Protein AF-A0A2A2WNI8-F1 (afdb_monomer_lite)

Sequence (64 aa):
MTDRRVEDGGPRDSARIDSARTASARIDEVFGEVLPRTTSDEVRDRDGRLGDDWWREQRPPHHG

pLDDT: mean 74.87, std 12.28, range [43.97, 90.69]

Structure (mmCIF, N/CA/C/O backbone):
data_AF-A0A2A2WNI8-F1
#
_entry.id   AF-A0A2A2WNI8-F1
#
loop_
_atom_site.group_PDB
_atom_site.id
_atom_site.type_symbol
_atom_site.label_atom_id
_atom_site.label_alt_id
_atom_site.label_comp_id
_atom_site.label_asym_id
_atom_site.label_entity_id
_atom_site.label_seq_id
_atom_site.pdbx_PDB_ins_code
_atom_site.Cartn_x
_atom_site.Cartn_y
_atom_site.Cartn_z
_atom_site.occupancy
_atom_site.B_iso_or_equiv
_atom_site.auth_seq_id
_atom_site.auth_comp_id
_atom_site.auth_asym_id
_atom_site.auth_atom_id
_atom_site.pdbx_PDB_model_num
ATOM 1 N N . MET A 1 1 ? 26.642 32.637 23.662 1.00 43.97 1 MET A N 1
ATOM 2 C CA . MET A 1 1 ? 25.633 33.294 22.807 1.00 43.97 1 MET A CA 1
ATOM 3 C C . MET A 1 1 ? 25.507 32.453 21.542 1.00 43.97 1 MET A C 1
ATOM 5 O O . MET A 1 1 ? 26.220 32.691 20.582 1.00 43.97 1 MET A O 1
ATOM 9 N N . THR A 1 2 ? 24.752 31.353 21.599 1.00 51.94 2 THR A N 1
ATOM 10 C CA . THR A 1 2 ? 24.586 30.440 20.457 1.00 51.94 2 THR A CA 1
ATOM 11 C C . THR A 1 2 ? 23.393 30.906 19.639 1.00 51.94 2 THR A C 1
ATOM 13 O O . THR A 1 2 ? 22.255 30.684 20.048 1.00 51.94 2 THR A O 1
ATOM 16 N N . ASP A 1 3 ? 23.650 31.551 18.509 1.00 46.09 3 ASP A N 1
ATOM 17 C CA . ASP A 1 3 ? 22.628 31.719 17.484 1.00 46.09 3 ASP A CA 1
ATOM 18 C C . ASP A 1 3 ? 22.524 30.391 16.720 1.00 46.09 3 ASP A C 1
ATOM 20 O O . ASP A 1 3 ? 23.411 30.010 15.954 1.00 46.09 3 ASP A O 1
ATOM 24 N N . ARG A 1 4 ? 21.493 29.603 17.044 1.00 51.00 4 ARG A N 1
ATOM 25 C CA . ARG A 1 4 ? 21.137 28.389 16.308 1.00 51.00 4 ARG A CA 1
ATOM 26 C C . ARG A 1 4 ? 20.437 28.853 15.034 1.00 51.00 4 ARG A C 1
ATOM 28 O O . ARG A 1 4 ? 19.222 29.031 15.038 1.00 51.00 4 ARG A O 1
ATOM 35 N N . ARG A 1 5 ? 21.220 29.073 13.977 1.00 55.72 5 ARG A N 1
ATOM 36 C CA . ARG A 1 5 ? 20.723 29.392 12.638 1.00 55.72 5 ARG A CA 1
ATOM 37 C C . ARG A 1 5 ? 19.725 28.312 12.215 1.00 55.72 5 ARG A C 1
ATOM 39 O O . ARG A 1 5 ? 20.080 27.144 12.071 1.00 55.72 5 ARG A O 1
ATOM 46 N N . VAL A 1 6 ? 18.460 28.704 12.103 1.00 59.81 6 VAL A N 1
ATOM 47 C CA . VAL A 1 6 ? 17.434 27.923 11.415 1.00 59.81 6 VAL A CA 1
ATOM 48 C C . VAL A 1 6 ? 17.837 27.949 9.946 1.00 59.81 6 VAL A C 1
ATOM 50 O O . VAL A 1 6 ? 17.744 28.988 9.298 1.00 59.81 6 VAL A O 1
ATOM 53 N N . GLU A 1 7 ? 18.383 26.840 9.455 1.00 59.62 7 GLU A N 1
ATOM 54 C CA . GLU A 1 7 ? 18.569 26.641 8.022 1.00 59.62 7 GLU A CA 1
ATOM 55 C C . GLU A 1 7 ? 17.172 26.626 7.393 1.00 59.62 7 GLU A C 1
ATOM 57 O O . GLU A 1 7 ? 16.351 25.750 7.671 1.00 59.62 7 GLU A O 1
ATOM 62 N N . ASP A 1 8 ? 16.886 27.676 6.631 1.00 63.34 8 ASP A N 1
ATOM 63 C CA . ASP A 1 8 ? 15.628 27.899 5.935 1.00 63.34 8 ASP A CA 1
ATOM 64 C C . ASP A 1 8 ? 15.449 26.769 4.911 1.00 63.34 8 ASP A C 1
ATOM 66 O O . ASP A 1 8 ? 16.192 26.678 3.929 1.00 63.34 8 ASP A O 1
ATOM 70 N N . GLY A 1 9 ? 14.534 25.839 5.200 1.00 60.38 9 GLY A N 1
ATOM 71 C CA . GLY A 1 9 ? 14.260 24.679 4.357 1.00 60.38 9 GLY A CA 1
ATOM 72 C C . GLY A 1 9 ? 13.895 25.150 2.957 1.00 60.38 9 GLY A C 1
ATOM 73 O O . GLY A 1 9 ? 12.839 25.743 2.744 1.00 60.38 9 GLY A O 1
ATOM 74 N N . GLY A 1 10 ? 14.796 24.927 2.002 1.00 73.75 10 GLY A N 1
ATOM 75 C CA . GLY A 1 10 ? 14.646 25.474 0.663 1.00 73.75 10 GLY A CA 1
ATOM 76 C C . GLY A 1 10 ? 13.389 24.938 -0.039 1.00 73.75 10 GLY A C 1
ATOM 77 O O . GLY A 1 10 ? 12.839 23.911 0.359 1.00 73.75 10 GLY A O 1
ATOM 78 N N . PRO A 1 11 ? 12.977 25.539 -1.171 1.00 70.62 11 PRO A N 1
ATOM 79 C CA . PRO A 1 11 ? 11.769 25.159 -1.925 1.00 70.62 11 PRO A CA 1
ATOM 80 C C . PRO A 1 11 ? 11.666 23.667 -2.304 1.00 70.62 11 PRO A C 1
ATOM 82 O O . PRO A 1 11 ? 10.620 23.170 -2.707 1.00 70.62 11 PRO A O 1
ATOM 85 N N . ARG A 1 12 ? 12.790 22.949 -2.235 1.00 73.44 12 ARG A N 1
ATOM 86 C CA . ARG A 1 12 ? 12.917 21.521 -2.527 1.00 73.44 12 ARG A CA 1
ATOM 87 C C . ARG A 1 12 ? 12.468 20.654 -1.351 1.00 73.44 12 ARG A C 1
ATOM 89 O O . ARG A 1 12 ? 11.944 19.568 -1.572 1.00 73.44 12 ARG A O 1
ATOM 96 N N . ASP A 1 13 ? 12.678 21.119 -0.124 1.00 82.19 13 ASP A N 1
ATOM 97 C CA . ASP A 1 13 ? 12.308 20.394 1.090 1.00 82.19 13 ASP A CA 1
ATOM 98 C C . ASP A 1 13 ? 10.804 20.492 1.336 1.00 82.19 13 ASP A C 1
ATOM 100 O O . ASP A 1 13 ? 10.169 19.476 1.613 1.00 82.19 13 ASP A O 1
ATOM 104 N N . SER A 1 14 ? 10.209 21.667 1.108 1.00 77.50 14 SER A N 1
ATOM 105 C CA . SER A 1 14 ? 8.752 21.840 1.126 1.00 77.50 14 SER A CA 1
ATOM 106 C C . SER A 1 14 ? 8.057 20.939 0.101 1.00 77.50 14 SER A C 1
ATOM 108 O O . SER A 1 14 ? 7.153 20.191 0.465 1.00 77.50 14 SER A O 1
ATOM 110 N N . ALA A 1 15 ? 8.551 20.890 -1.142 1.00 79.50 15 ALA A N 1
ATOM 111 C CA . ALA A 1 15 ? 8.006 20.005 -2.175 1.00 79.50 15 ALA A CA 1
ATOM 112 C C . ALA A 1 15 ? 8.083 18.510 -1.801 1.00 79.50 15 ALA A C 1
ATOM 114 O O . ALA A 1 15 ? 7.166 17.742 -2.109 1.00 79.50 15 ALA A O 1
ATOM 115 N N . ARG A 1 16 ? 9.155 18.072 -1.118 1.00 81.81 16 ARG A N 1
ATOM 116 C CA . ARG A 1 16 ? 9.255 16.693 -0.605 1.00 81.81 16 ARG A CA 1
ATOM 117 C C . ARG A 1 16 ? 8.265 16.429 0.523 1.00 81.81 16 ARG A C 1
ATOM 119 O O . ARG A 1 16 ? 7.661 15.361 0.538 1.00 81.81 16 ARG A O 1
ATOM 126 N N . ILE A 1 17 ? 8.081 17.382 1.435 1.00 87.00 17 ILE A N 1
ATOM 127 C CA . ILE A 1 17 ? 7.110 17.271 2.530 1.00 87.00 17 ILE A CA 1
ATOM 128 C C . ILE A 1 17 ? 5.685 17.177 1.969 1.00 87.00 17 ILE A C 1
ATOM 130 O O . ILE A 1 17 ? 4.925 16.305 2.384 1.00 87.00 17 ILE A O 1
ATOM 134 N N . ASP A 1 18 ? 5.336 18.005 0.985 1.00 85.44 18 ASP A N 1
ATOM 135 C CA . ASP A 1 18 ? 4.016 17.970 0.346 1.00 85.44 18 ASP A CA 1
ATOM 136 C C . ASP A 1 18 ? 3.788 16.673 -0.442 1.00 85.44 18 ASP A C 1
ATOM 138 O O . ASP A 1 18 ? 2.707 16.077 -0.374 1.00 85.44 18 ASP A O 1
ATOM 142 N N . SER A 1 19 ? 4.824 16.174 -1.124 1.00 83.62 19 SER A N 1
ATOM 143 C CA . SER A 1 19 ? 4.786 14.867 -1.793 1.00 83.62 19 SER A CA 1
ATOM 144 C C . SER A 1 19 ? 4.589 13.723 -0.796 1.00 83.62 19 SER A C 1
ATOM 146 O O . SER A 1 19 ? 3.786 12.828 -1.049 1.00 83.62 19 SER A O 1
ATOM 148 N N . ALA A 1 20 ? 5.270 13.764 0.354 1.00 84.38 20 ALA A N 1
ATOM 149 C CA . ALA A 1 20 ? 5.121 12.769 1.412 1.00 84.38 20 ALA A CA 1
ATOM 150 C C . ALA A 1 20 ? 3.713 12.797 2.027 1.00 84.38 20 ALA A C 1
ATOM 152 O O . ALA A 1 20 ? 3.096 11.746 2.161 1.00 84.38 20 ALA A O 1
ATOM 153 N N . ARG A 1 21 ? 3.155 13.985 2.310 1.00 85.81 21 ARG A N 1
ATOM 154 C CA . ARG A 1 21 ? 1.767 14.122 2.794 1.00 85.81 21 ARG A CA 1
ATOM 155 C C . ARG A 1 21 ? 0.749 13.589 1.791 1.00 85.81 21 ARG A C 1
ATOM 157 O O . ARG A 1 21 ? -0.186 12.897 2.177 1.00 85.81 21 ARG A O 1
ATOM 164 N N . THR A 1 22 ? 0.943 13.887 0.506 1.00 89.44 22 THR A N 1
ATOM 165 C CA . THR A 1 22 ? 0.065 13.392 -0.566 1.00 89.44 22 THR A CA 1
ATOM 166 C C . THR A 1 22 ? 0.157 11.872 -0.693 1.00 89.44 22 THR A C 1
ATOM 168 O O . THR A 1 22 ? -0.853 11.210 -0.917 1.00 89.44 22 THR A O 1
ATOM 171 N N . ALA A 1 23 ? 1.356 11.305 -0.538 1.00 85.75 23 ALA A N 1
ATOM 172 C CA . ALA A 1 23 ? 1.551 9.861 -0.526 1.00 85.75 23 ALA A CA 1
ATOM 173 C C . ALA A 1 23 ? 0.855 9.206 0.677 1.00 85.75 23 ALA A C 1
ATOM 175 O O . ALA A 1 23 ? 0.136 8.234 0.476 1.00 85.75 23 ALA A O 1
ATOM 176 N N . SER A 1 24 ? 0.992 9.764 1.886 1.00 84.31 24 SER A N 1
ATOM 177 C CA . SER A 1 24 ? 0.293 9.265 3.079 1.00 84.31 24 SER A CA 1
ATOM 178 C C . SER A 1 24 ? -1.225 9.294 2.911 1.00 84.31 24 SER A C 1
ATOM 180 O O . SER A 1 24 ? -1.858 8.268 3.104 1.00 84.31 24 SER A O 1
ATOM 182 N N . ALA A 1 25 ? -1.803 10.399 2.429 1.00 86.44 25 ALA A N 1
ATOM 183 C CA . ALA A 1 25 ? -3.252 10.496 2.226 1.00 86.44 25 ALA A CA 1
ATOM 184 C C . ALA A 1 25 ? -3.799 9.441 1.242 1.00 86.44 25 ALA A C 1
ATOM 186 O O . ALA A 1 25 ? -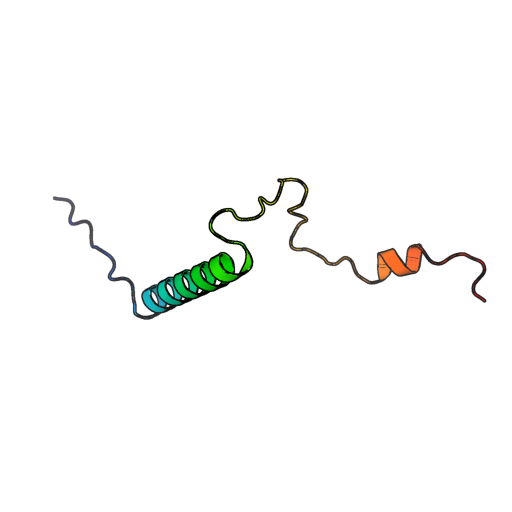4.873 8.888 1.459 1.00 86.44 25 ALA A O 1
ATOM 187 N N . ARG A 1 26 ? -3.051 9.132 0.172 1.00 88.50 26 ARG A N 1
ATOM 188 C CA . ARG A 1 26 ? -3.419 8.074 -0.789 1.00 88.50 26 ARG A CA 1
ATOM 189 C C . ARG A 1 26 ? -3.302 6.673 -0.195 1.00 88.50 26 ARG A C 1
ATOM 191 O O . ARG A 1 26 ? -4.075 5.794 -0.552 1.00 88.50 26 ARG A O 1
ATOM 198 N N . ILE A 1 27 ? -2.311 6.448 0.662 1.00 88.56 27 ILE A N 1
ATOM 199 C CA . ILE A 1 27 ? -2.144 5.172 1.362 1.00 88.56 27 ILE A CA 1
ATOM 200 C C . ILE A 1 27 ? -3.298 4.996 2.359 1.00 88.56 27 ILE A C 1
ATOM 202 O O . ILE A 1 27 ? -3.924 3.941 2.359 1.00 88.56 27 ILE A O 1
ATOM 206 N N . ASP A 1 28 ? -3.645 6.031 3.122 1.00 88.00 28 ASP A N 1
ATOM 207 C CA . ASP A 1 28 ? -4.750 5.996 4.086 1.00 88.00 28 ASP A CA 1
ATOM 208 C C . ASP A 1 28 ? -6.112 5.778 3.403 1.00 88.00 28 ASP A C 1
ATOM 210 O O . ASP A 1 28 ? -6.984 5.117 3.956 1.00 88.00 28 ASP A O 1
ATOM 214 N N . GLU A 1 29 ? -6.307 6.271 2.176 1.00 88.50 29 GLU A N 1
ATOM 215 C CA . GLU A 1 29 ? -7.513 5.991 1.381 1.00 88.50 29 GLU A CA 1
ATOM 216 C C . GLU A 1 29 ? -7.665 4.494 1.054 1.00 88.50 29 GLU A C 1
ATOM 218 O O . GLU A 1 29 ? -8.772 3.958 1.076 1.00 88.50 29 GLU A O 1
ATOM 223 N N . VAL A 1 30 ? -6.556 3.807 0.764 1.00 90.69 30 VAL A N 1
ATOM 224 C CA . VAL A 1 30 ? -6.555 2.388 0.372 1.00 90.69 30 VAL A CA 1
ATOM 225 C C . VAL A 1 30 ? -6.542 1.461 1.588 1.00 90.69 30 VAL A C 1
ATOM 227 O O . VAL A 1 30 ? -7.193 0.416 1.575 1.00 90.69 30 VAL A O 1
ATOM 2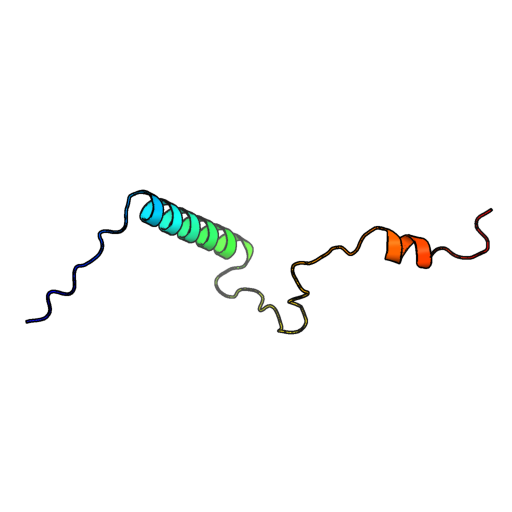30 N N . PHE A 1 31 ? -5.791 1.822 2.628 1.00 87.38 31 PHE A N 1
ATOM 231 C CA . PHE A 1 31 ? -5.485 0.950 3.764 1.00 87.38 31 PHE A CA 1
ATOM 232 C C . PHE A 1 31 ? -6.137 1.395 5.083 1.00 87.38 31 PHE A C 1
ATOM 234 O O . PHE A 1 31 ? -6.187 0.609 6.028 1.00 87.38 31 PHE A O 1
ATOM 241 N N . GLY A 1 32 ? -6.677 2.613 5.154 1.00 87.88 32 GLY A N 1
ATOM 242 C CA . GLY A 1 32 ? -7.161 3.221 6.393 1.00 87.88 32 GLY A CA 1
ATOM 243 C C . GLY A 1 32 ? -6.023 3.696 7.303 1.00 87.88 32 GLY A C 1
ATOM 244 O O . GLY A 1 32 ? -4.873 3.796 6.895 1.00 87.88 32 GLY A O 1
ATOM 245 N N . GLU A 1 33 ? -6.347 3.969 8.568 1.00 85.38 33 GLU A N 1
ATOM 246 C CA . GLU A 1 33 ? -5.387 4.462 9.574 1.00 85.38 33 GLU A CA 1
ATOM 247 C C . GLU A 1 33 ? -4.338 3.407 9.976 1.00 85.38 33 GLU A C 1
ATOM 249 O O . GLU A 1 33 ? -3.220 3.727 10.382 1.00 85.38 33 GLU A O 1
ATOM 254 N N . VAL A 1 34 ? -4.696 2.123 9.879 1.00 86.69 34 VAL A N 1
ATOM 255 C CA . VAL A 1 34 ? -3.836 1.016 10.302 1.00 86.69 34 VAL A CA 1
ATOM 256 C C . VAL A 1 34 ? -3.123 0.436 9.091 1.00 86.69 34 VAL A C 1
ATOM 258 O O . VAL A 1 34 ? -3.683 -0.359 8.340 1.00 86.69 34 VAL A O 1
ATOM 261 N N . LEU A 1 35 ? -1.850 0.793 8.939 1.00 83.31 35 LEU A N 1
ATOM 262 C CA . LEU A 1 35 ? -1.024 0.245 7.872 1.00 83.31 35 LEU A CA 1
ATOM 263 C C . LEU A 1 35 ? -0.625 -1.211 8.153 1.00 83.31 35 LEU A C 1
ATOM 265 O O . LEU A 1 35 ? -0.341 -1.569 9.306 1.00 83.31 35 LEU A O 1
ATOM 269 N N . PRO A 1 36 ? -0.526 -2.049 7.104 1.00 81.94 36 PRO A N 1
ATOM 270 C CA . PRO A 1 36 ? 0.165 -3.324 7.196 1.00 81.94 36 PRO A CA 1
ATOM 271 C C . PRO A 1 36 ? 1.569 -3.108 7.768 1.00 81.94 36 PRO A C 1
ATOM 273 O O . PRO A 1 36 ? 2.329 -2.265 7.291 1.00 81.94 36 PRO A O 1
ATOM 276 N N . ARG A 1 37 ? 1.913 -3.854 8.819 1.00 78.50 37 ARG A N 1
ATOM 277 C CA . ARG A 1 37 ? 3.256 -3.817 9.399 1.00 78.50 37 ARG A CA 1
ATOM 278 C C . ARG A 1 37 ? 4.125 -4.799 8.638 1.00 78.50 37 ARG A C 1
ATOM 280 O O . ARG A 1 37 ? 3.852 -5.992 8.689 1.00 78.50 37 ARG A O 1
ATOM 287 N N . THR A 1 38 ? 5.169 -4.298 7.993 1.00 80.56 38 THR A N 1
ATOM 288 C CA . THR A 1 38 ? 6.234 -5.157 7.474 1.00 80.56 38 THR A CA 1
ATOM 289 C C . THR A 1 38 ? 6.981 -5.767 8.653 1.00 80.56 38 THR A C 1
ATOM 291 O O . THR A 1 38 ? 7.372 -5.053 9.585 1.00 80.56 38 THR A O 1
ATOM 294 N N . THR A 1 39 ? 7.155 -7.082 8.650 1.00 80.69 39 THR A N 1
ATOM 295 C CA . THR A 1 39 ? 7.981 -7.760 9.652 1.00 80.69 39 THR A CA 1
ATOM 296 C C . THR A 1 39 ? 9.461 -7.641 9.281 1.00 80.69 39 THR A C 1
ATOM 298 O O . THR A 1 39 ? 9.819 -7.355 8.140 1.00 80.69 39 THR A O 1
ATOM 301 N N . SER A 1 40 ? 10.368 -7.830 10.244 1.00 77.06 40 SER A N 1
ATOM 302 C CA . SER A 1 40 ? 11.806 -7.682 9.966 1.00 77.06 40 SER A CA 1
ATOM 303 C C . SER A 1 40 ? 12.332 -8.702 8.948 1.00 77.06 40 SER A C 1
ATOM 305 O O . SER A 1 40 ? 13.361 -8.443 8.331 1.00 77.06 40 SER A O 1
A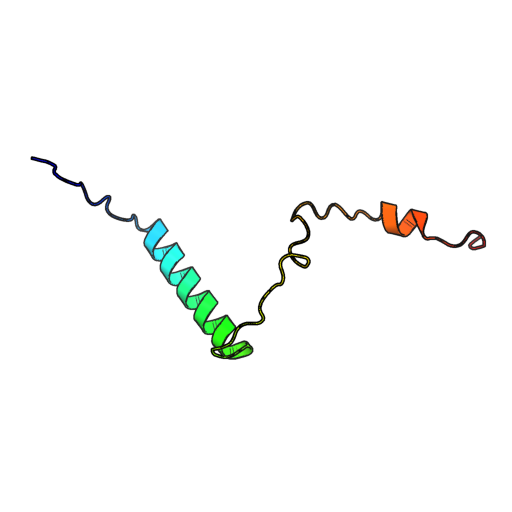TOM 307 N N . ASP A 1 41 ? 11.667 -9.847 8.786 1.00 77.06 41 ASP A N 1
ATOM 308 C CA . ASP A 1 41 ? 12.025 -10.902 7.832 1.00 77.06 41 ASP A CA 1
ATOM 309 C C . ASP A 1 41 ? 11.534 -10.625 6.399 1.00 77.06 41 ASP A C 1
ATOM 311 O O . ASP A 1 41 ? 12.114 -11.137 5.443 1.00 77.06 41 ASP A O 1
ATOM 315 N N . GLU A 1 42 ? 10.526 -9.764 6.232 1.00 77.25 42 GLU A N 1
ATOM 316 C CA . GLU A 1 42 ? 10.011 -9.322 4.928 1.00 77.25 42 GLU A CA 1
ATOM 317 C C . GLU A 1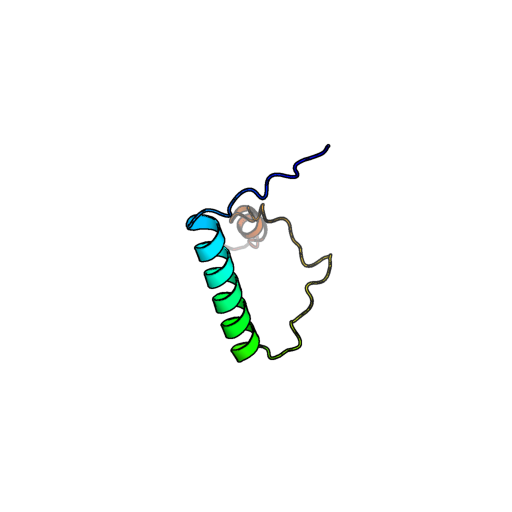 42 ? 10.863 -8.224 4.285 1.00 77.25 42 GLU A C 1
ATOM 319 O O . GLU A 1 42 ? 10.777 -8.001 3.072 1.00 77.25 42 GLU A O 1
ATOM 324 N N . VAL A 1 43 ? 11.712 -7.548 5.071 1.00 70.69 43 VAL A N 1
ATOM 325 C CA . VAL A 1 43 ? 12.727 -6.614 4.565 1.00 70.69 43 VAL A CA 1
ATOM 326 C C . VAL A 1 43 ? 13.841 -7.430 3.909 1.00 70.69 43 VAL A C 1
ATOM 328 O O . VAL A 1 43 ? 14.972 -7.506 4.385 1.00 70.69 43 VAL A O 1
ATOM 331 N N . ARG A 1 44 ? 13.510 -8.091 2.797 1.00 65.00 44 ARG A N 1
ATOM 332 C CA . ARG A 1 44 ? 14.514 -8.666 1.918 1.00 65.00 44 ARG A CA 1
ATOM 333 C C . ARG A 1 44 ? 15.308 -7.503 1.348 1.00 65.00 44 ARG A C 1
ATOM 335 O O . ARG A 1 44 ? 14.728 -6.512 0.902 1.00 65.0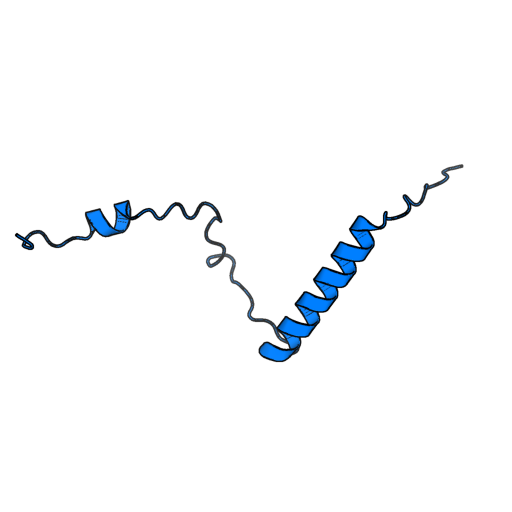0 44 ARG A O 1
ATOM 342 N N . ASP A 1 45 ? 16.624 -7.638 1.408 1.00 62.91 45 ASP A N 1
ATOM 343 C CA . ASP A 1 45 ? 17.570 -6.664 0.892 1.00 62.91 45 ASP A CA 1
ATOM 344 C C . ASP A 1 45 ? 17.111 -6.130 -0.477 1.00 62.91 45 ASP A C 1
ATOM 346 O O . ASP A 1 45 ? 16.690 -6.895 -1.355 1.00 62.91 45 ASP A O 1
ATOM 350 N N . ARG A 1 46 ? 17.150 -4.802 -0.647 1.00 56.19 46 ARG A N 1
ATOM 351 C CA . ARG A 1 46 ? 16.787 -4.135 -1.911 1.00 56.19 46 ARG A CA 1
ATOM 352 C C . ARG A 1 46 ? 17.754 -4.540 -3.035 1.00 56.19 46 ARG A C 1
ATOM 354 O O . ARG A 1 46 ? 17.489 -4.251 -4.198 1.00 56.19 46 ARG A O 1
ATOM 361 N N . ASP A 1 47 ? 18.807 -5.289 -2.729 1.00 56.72 47 ASP A N 1
ATOM 362 C CA . ASP A 1 47 ? 19.684 -5.958 -3.687 1.00 56.72 47 ASP A CA 1
ATOM 363 C C . ASP A 1 47 ? 19.034 -7.225 -4.273 1.00 56.72 47 ASP A C 1
ATOM 365 O O . ASP A 1 47 ? 19.599 -8.316 -4.338 1.00 56.72 47 ASP A O 1
ATOM 369 N N . GLY A 1 48 ? 17.806 -7.062 -4.770 1.00 57.66 48 GLY A N 1
ATOM 370 C CA . GLY A 1 48 ? 17.020 -8.063 -5.479 1.00 57.66 48 GLY A CA 1
ATOM 371 C C . GLY A 1 48 ? 17.549 -8.365 -6.879 1.00 57.66 48 GLY A C 1
ATOM 372 O O . GLY A 1 48 ? 16.780 -8.384 -7.835 1.00 57.66 48 GLY A O 1
ATOM 373 N N . ARG A 1 49 ? 18.839 -8.681 -7.020 1.00 59.34 49 ARG A N 1
ATOM 374 C CA . ARG A 1 49 ? 19.330 -9.474 -8.154 1.00 59.34 49 ARG A CA 1
ATOM 375 C C . ARG A 1 49 ? 18.959 -10.942 -7.917 1.00 59.34 49 ARG A C 1
ATOM 377 O O . ARG A 1 49 ? 19.808 -11.819 -7.993 1.00 59.34 49 ARG A O 1
ATOM 384 N N . LEU A 1 50 ? 17.679 -11.226 -7.666 1.00 64.12 50 LEU A N 1
ATOM 385 C CA . LEU A 1 50 ? 17.143 -12.537 -8.016 1.00 64.12 50 LEU A CA 1
ATOM 386 C C . LEU A 1 50 ? 17.018 -12.536 -9.539 1.00 64.12 50 LEU A C 1
ATOM 388 O O . LEU A 1 50 ? 15.948 -12.292 -10.088 1.00 64.12 50 LEU A O 1
ATOM 392 N N . GLY A 1 51 ? 18.159 -12.664 -10.216 1.00 67.12 51 GLY A N 1
ATOM 393 C CA . GLY A 1 51 ? 18.188 -12.859 -11.655 1.00 67.12 51 GLY A CA 1
ATOM 394 C C . GLY A 1 51 ? 17.521 -14.181 -12.017 1.00 67.12 51 GLY A C 1
ATOM 395 O O . GLY A 1 51 ? 17.280 -15.035 -11.159 1.00 67.12 51 GLY A O 1
ATOM 396 N N . ASP A 1 52 ? 17.276 -14.376 -13.310 1.00 73.88 52 ASP A N 1
ATOM 397 C CA . ASP A 1 52 ? 16.755 -15.636 -13.846 1.00 73.88 52 ASP A CA 1
ATOM 398 C C . ASP A 1 52 ? 17.607 -16.860 -13.468 1.00 73.88 52 ASP A C 1
ATOM 400 O O . ASP A 1 52 ? 17.176 -17.982 -13.702 1.00 73.88 52 ASP A O 1
ATOM 404 N N . ASP A 1 53 ? 18.816 -16.671 -12.938 1.00 79.50 53 ASP A N 1
ATOM 405 C CA . ASP A 1 53 ? 19.756 -17.724 -12.557 1.00 79.50 53 ASP A CA 1
ATOM 406 C C . ASP A 1 53 ? 19.122 -18.725 -11.587 1.00 79.50 53 ASP A C 1
ATOM 408 O O . ASP A 1 53 ? 19.126 -19.924 -11.864 1.00 79.50 53 ASP A O 1
ATOM 412 N N . TRP A 1 54 ? 18.440 -18.236 -10.544 1.00 79.94 54 TRP A N 1
ATOM 413 C CA . TRP A 1 54 ? 17.686 -19.110 -9.642 1.00 79.94 54 TRP A CA 1
ATOM 414 C C . TRP A 1 54 ? 16.618 -19.912 -10.401 1.00 79.94 54 TRP A C 1
ATOM 416 O O . TRP A 1 54 ? 16.474 -21.111 -10.198 1.00 79.94 54 TRP A O 1
ATOM 426 N N . TRP A 1 55 ? 15.895 -19.286 -11.334 1.00 77.75 55 TRP A N 1
ATOM 427 C CA . TRP A 1 55 ? 14.863 -19.966 -12.123 1.00 77.75 55 TRP A CA 1
ATOM 428 C C . TRP A 1 55 ? 15.444 -20.998 -13.105 1.00 77.75 55 TRP A C 1
ATOM 430 O O . TRP A 1 55 ? 14.869 -22.068 -13.307 1.00 77.75 55 TRP A O 1
ATOM 440 N N . ARG A 1 56 ? 16.605 -20.710 -13.699 1.00 81.44 56 ARG A N 1
ATOM 441 C CA . ARG A 1 56 ? 17.304 -21.604 -14.634 1.00 81.44 56 ARG A CA 1
ATOM 442 C C . ARG A 1 56 ? 17.826 -22.853 -13.931 1.00 81.44 56 ARG A C 1
ATOM 444 O O . ARG A 1 56 ? 17.737 -23.934 -14.510 1.00 81.44 56 ARG A O 1
ATOM 451 N N . GLU A 1 57 ? 18.301 -22.714 -12.696 1.00 83.81 57 GLU A N 1
ATOM 452 C CA . GLU A 1 57 ? 18.741 -23.823 -11.840 1.00 83.81 57 GLU A CA 1
ATOM 453 C C . GLU A 1 57 ? 17.591 -24.748 -11.415 1.00 83.81 57 GLU A C 1
ATOM 455 O O . GLU A 1 57 ? 17.810 -25.932 -11.172 1.00 83.81 57 GLU A O 1
ATOM 460 N N . GLN A 1 58 ? 16.356 -24.241 -11.368 1.00 87.12 58 GLN A N 1
ATOM 461 C CA . GLN A 1 58 ? 15.173 -25.020 -10.987 1.00 87.12 58 GLN A CA 1
ATOM 462 C C . GLN A 1 58 ? 14.510 -25.772 -12.154 1.00 87.12 58 GLN A C 1
ATOM 464 O O . GLN A 1 58 ? 13.470 -26.405 -11.964 1.00 87.12 58 GLN A O 1
ATOM 469 N N . ARG A 1 59 ? 15.069 -25.734 -13.373 1.00 83.81 59 ARG A N 1
ATOM 470 C CA . ARG A 1 59 ? 14.469 -26.425 -14.526 1.00 83.81 59 ARG A CA 1
ATOM 471 C C . ARG A 1 59 ? 14.608 -27.952 -14.392 1.00 83.81 59 ARG A C 1
ATOM 473 O O . ARG A 1 59 ? 15.734 -28.445 -14.315 1.00 83.81 59 ARG A O 1
ATOM 480 N N . PRO A 1 60 ? 13.501 -28.721 -14.442 1.00 82.50 60 PRO A N 1
ATOM 481 C CA . PRO A 1 60 ? 13.557 -30.179 -14.391 1.00 82.50 60 PRO A CA 1
ATOM 482 C C . PRO A 1 60 ? 14.399 -30.782 -15.533 1.00 82.50 60 PRO A C 1
ATOM 484 O O . PRO A 1 60 ? 14.338 -30.287 -16.663 1.00 82.50 60 PRO A O 1
ATOM 487 N N . PRO A 1 61 ? 15.126 -31.891 -15.287 1.00 79.38 61 PRO A N 1
ATOM 488 C CA . PRO A 1 61 ? 16.110 -32.460 -16.220 1.00 79.38 61 PRO A CA 1
ATOM 489 C C . PRO A 1 61 ? 15.518 -33.093 -17.492 1.00 79.3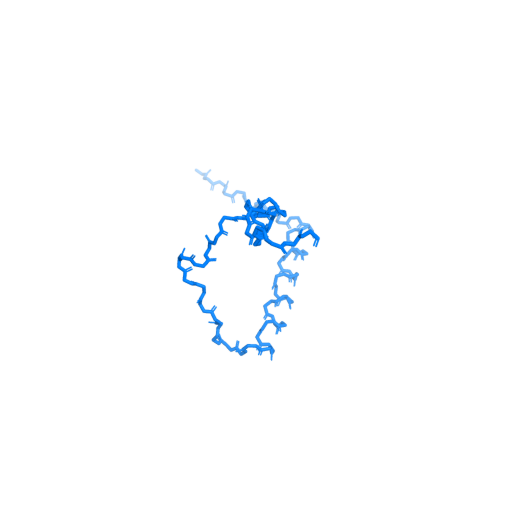8 61 PRO A C 1
ATOM 491 O O . PRO A 1 61 ? 16.268 -33.526 -18.362 1.00 79.38 61 PRO A O 1
ATOM 494 N N . HIS A 1 62 ? 14.190 -33.158 -17.625 1.00 72.00 62 HIS A N 1
ATOM 495 C CA . HIS A 1 62 ? 13.502 -33.841 -18.728 1.00 72.00 62 HIS A CA 1
ATOM 496 C C . HIS A 1 62 ? 12.773 -32.893 -19.692 1.00 72.00 62 HIS A C 1
ATOM 498 O O . HIS A 1 62 ? 11.835 -33.304 -20.366 1.00 72.00 62 HIS A O 1
ATOM 504 N N . HIS A 1 63 ? 13.201 -31.632 -19.777 1.00 59.53 63 HIS A N 1
ATOM 505 C CA . HIS A 1 63 ? 12.799 -30.734 -20.863 1.00 59.53 63 HIS A CA 1
ATOM 506 C C . HIS A 1 63 ? 13.884 -30.688 -21.941 1.00 59.53 63 HIS A C 1
ATOM 508 O O . HIS A 1 63 ? 14.690 -29.753 -21.983 1.00 59.53 63 HIS A O 1
ATOM 514 N N . GLY A 1 64 ? 13.885 -31.730 -22.773 1.00 60.59 64 GLY A N 1
ATOM 515 C CA . GLY A 1 64 ? 14.422 -31.724 -24.133 1.00 60.59 64 GLY A CA 1
ATOM 516 C C . GLY A 1 64 ? 13.271 -31.774 -25.123 1.00 60.59 64 GLY A C 1
ATOM 517 O O . GLY A 1 64 ? 12.278 -32.465 -24.801 1.00 60.59 64 GLY A O 1
#

Organism: NCBI:txid161920

Foldseek 3Di:
DDPPDPPDQDPVNVVVVVVVVVVVVVQCVVANPDDDDDDPVNPDDPPPPPDCVVVVVPDDPPPD

Secondary structure (DSSP, 8-state):
----------HHHHHHHHHHHHHHHHHHHHH-SSPPPPPTTT---S-----HHHHHHT--TT--

Radius of gyration: 22.93 Å; chains: 1; bounding box: 33×67×47 Å